Protein AF-A0A2E4EIF8-F1 (afdb_monomer)

Radius of gyration: 21.1 Å; Cα contacts (8 Å, |Δi|>4): 215; chains: 1; bounding box: 51×28×59 Å

Foldseek 3Di:
DDDDDDLVQLVQVLVQLLVVLVVVLVVLVVVLVVLVVVLVVVVVPDDDDPCPVVVVVSVVVNVVSVVVNVLSVVLNVQSVVADSNDFDQFQDASKWWDKPVAIEGETGQPAWDADPNGTYGYHYCPDPVNVQRGGHGAQDWGDDPNDIIGTHDMD

Structure (mmCIF, N/CA/C/O backbone):
data_AF-A0A2E4EIF8-F1
#
_entry.id   AF-A0A2E4EIF8-F1
#
loop_
_atom_site.group_PDB
_atom_site.id
_atom_site.type_symbol
_atom_site.label_atom_id
_atom_site.label_alt_id
_atom_site.label_comp_id
_atom_site.label_asym_id
_atom_site.label_entity_id
_atom_site.label_seq_id
_atom_site.pdbx_PDB_ins_code
_atom_site.Cartn_x
_atom_site.Cartn_y
_atom_site.Cartn_z
_atom_site.occupancy
_atom_site.B_iso_or_equiv
_atom_site.auth_seq_id
_atom_site.auth_comp_id
_atom_site.auth_asym_id
_atom_site.auth_atom_id
_atom_site.pdbx_PDB_model_num
ATOM 1 N N . MET A 1 1 ? -19.339 -16.399 13.659 1.00 40.34 1 MET A N 1
ATOM 2 C CA . MET A 1 1 ? -18.004 -16.082 14.209 1.00 40.34 1 MET A CA 1
ATOM 3 C C . MET A 1 1 ? -17.639 -14.687 13.743 1.00 40.34 1 MET A C 1
ATOM 5 O O . MET A 1 1 ? -17.524 -14.479 12.543 1.00 40.34 1 MET A O 1
ATOM 9 N N . SER A 1 2 ? -17.566 -13.729 14.661 1.00 62.19 2 SER A N 1
ATOM 10 C CA . SER A 1 2 ? -17.266 -12.331 14.341 1.00 62.19 2 SER A CA 1
ATOM 11 C C . SER A 1 2 ? -15.757 -12.181 14.141 1.00 62.19 2 SER A C 1
ATOM 13 O O . SER A 1 2 ? -14.987 -12.456 15.057 1.00 62.19 2 SER A O 1
ATOM 15 N N . PHE A 1 3 ? -15.328 -11.811 12.935 1.00 74.81 3 PHE A N 1
ATOM 16 C CA . PHE A 1 3 ? -13.931 -11.486 12.646 1.00 74.81 3 PHE A CA 1
ATOM 17 C C . PHE A 1 3 ? -13.543 -10.196 13.385 1.00 74.81 3 PHE A C 1
ATOM 19 O O . PHE A 1 3 ? -14.230 -9.188 13.230 1.00 74.81 3 PHE A O 1
ATOM 26 N N . SER A 1 4 ? -12.456 -10.231 14.160 1.00 83.00 4 SER A N 1
ATOM 27 C CA . SER A 1 4 ? -11.922 -9.082 14.902 1.00 83.00 4 SER A CA 1
ATOM 28 C C . SER A 1 4 ? -10.443 -8.870 14.583 1.00 83.00 4 SER A C 1
ATOM 30 O O . SER A 1 4 ? -9.716 -9.815 14.256 1.00 83.00 4 SER A O 1
ATO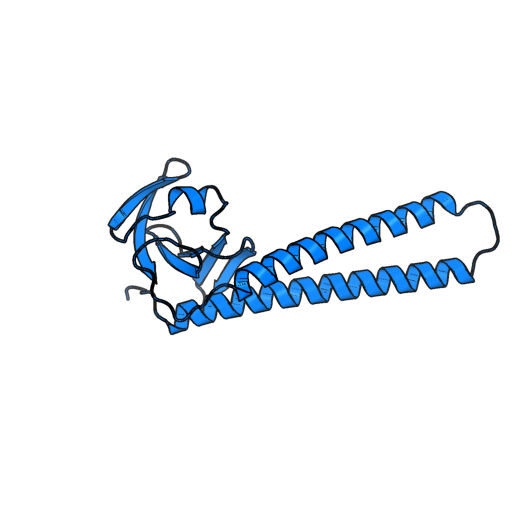M 32 N N . LEU A 1 5 ? -9.999 -7.616 14.651 1.00 89.25 5 LEU A N 1
ATOM 33 C CA . LEU A 1 5 ? -8.626 -7.228 14.365 1.00 89.25 5 LEU A CA 1
ATOM 34 C C . LEU A 1 5 ? -7.681 -7.622 15.509 1.00 89.25 5 LEU A C 1
ATOM 36 O O . LEU A 1 5 ? -7.907 -7.313 16.675 1.00 89.25 5 LEU A O 1
ATOM 40 N N . SER A 1 6 ? -6.557 -8.254 15.163 1.00 92.00 6 SER A N 1
ATOM 41 C CA . SER A 1 6 ? -5.495 -8.625 16.109 1.00 92.00 6 SER A CA 1
ATOM 42 C C . SER A 1 6 ? -4.147 -8.023 15.714 1.00 92.00 6 SER A C 1
ATOM 44 O O . SER A 1 6 ? -3.924 -7.670 14.553 1.00 92.00 6 SER A O 1
ATOM 46 N N . ALA A 1 7 ? -3.228 -7.931 16.683 1.00 91.56 7 ALA A N 1
ATOM 47 C CA . ALA A 1 7 ? -1.854 -7.474 16.451 1.00 91.56 7 ALA A CA 1
ATOM 48 C C . ALA A 1 7 ? -1.151 -8.337 15.390 1.00 91.56 7 ALA A C 1
ATOM 50 O O . ALA A 1 7 ? -0.546 -7.821 14.452 1.00 91.56 7 ALA A O 1
ATOM 51 N N . ASP A 1 8 ? -1.300 -9.660 15.500 1.00 93.62 8 ASP A N 1
ATOM 52 C CA . ASP A 1 8 ? -0.727 -10.619 14.558 1.00 93.62 8 ASP A CA 1
ATOM 53 C C . ASP A 1 8 ? -1.290 -10.460 13.151 1.00 93.62 8 ASP A C 1
ATOM 55 O O . ASP A 1 8 ? -0.550 -10.556 12.171 1.00 93.62 8 ASP A O 1
ATOM 59 N N . PHE A 1 9 ? -2.595 -10.203 13.032 1.00 94.94 9 PHE A N 1
ATOM 60 C CA . PHE A 1 9 ? -3.212 -9.982 11.731 1.00 94.94 9 PHE A CA 1
ATOM 61 C C . PHE A 1 9 ? -2.715 -8.683 11.088 1.00 94.94 9 PHE A C 1
ATOM 63 O O . PHE A 1 9 ? -2.299 -8.699 9.933 1.00 94.94 9 PHE A O 1
ATOM 70 N N . LYS A 1 10 ? -2.642 -7.583 11.847 1.00 95.44 10 LYS A N 1
ATOM 71 C CA . LYS A 1 10 ? -2.038 -6.324 11.383 1.00 95.44 10 LYS A CA 1
ATOM 72 C C . LYS A 1 10 ? -0.594 -6.516 10.920 1.00 95.44 10 LYS A C 1
ATOM 74 O O . LYS A 1 10 ? -0.224 -6.035 9.852 1.00 95.44 10 LYS A O 1
ATOM 79 N N . LYS A 1 11 ? 0.205 -7.275 11.671 1.00 95.69 11 LYS A N 1
ATOM 80 C CA . LYS A 1 11 ? 1.584 -7.607 11.293 1.00 95.69 11 LYS A CA 1
ATOM 81 C C . LYS A 1 11 ? 1.654 -8.430 10.002 1.00 95.69 11 LYS A C 1
ATOM 83 O O . LYS A 1 11 ? 2.525 -8.187 9.176 1.00 95.69 11 LYS A O 1
ATOM 88 N N . GLN A 1 12 ? 0.732 -9.369 9.792 1.00 96.31 12 GLN A N 1
ATOM 89 C CA . GLN A 1 12 ? 0.645 -10.128 8.536 1.00 96.31 12 GLN A CA 1
ATOM 90 C C . GLN A 1 12 ? 0.270 -9.237 7.352 1.00 96.31 12 GLN A C 1
ATOM 92 O O . GLN A 1 12 ? 0.860 -9.380 6.284 1.00 96.31 12 GLN A O 1
ATOM 97 N N . VAL A 1 13 ? -0.663 -8.300 7.542 1.00 97.00 13 VAL A N 1
ATOM 98 C CA . VAL A 1 13 ? -1.020 -7.302 6.524 1.00 97.00 13 VAL A CA 1
ATOM 99 C C . VAL A 1 13 ? 0.190 -6.444 6.170 1.00 97.00 13 VAL A C 1
ATOM 101 O O . VAL A 1 13 ? 0.546 -6.359 4.999 1.00 97.00 13 VAL A O 1
ATOM 104 N N . TYR A 1 14 ? 0.875 -5.896 7.175 1.00 97.44 14 TYR A N 1
ATOM 105 C CA . TYR A 1 14 ? 2.110 -5.133 6.995 1.00 97.44 14 TYR A CA 1
ATOM 106 C C . TYR A 1 14 ? 3.168 -5.925 6.212 1.00 97.44 14 TYR A C 1
ATOM 108 O O . TYR A 1 14 ? 3.653 -5.457 5.186 1.00 97.44 14 TYR A O 1
ATOM 116 N N . ASN A 1 15 ? 3.469 -7.157 6.635 1.00 96.94 15 ASN A N 1
ATOM 117 C CA . ASN A 1 15 ? 4.459 -8.003 5.965 1.00 96.94 15 ASN A CA 1
ATOM 118 C C . ASN A 1 15 ? 4.061 -8.318 4.517 1.00 96.94 15 ASN A C 1
ATOM 120 O O . ASN A 1 15 ? 4.917 -8.347 3.638 1.00 96.94 15 ASN A O 1
ATOM 124 N N . THR A 1 16 ? 2.767 -8.527 4.261 1.00 97.50 16 THR A N 1
ATOM 125 C CA . THR A 1 16 ? 2.261 -8.754 2.902 1.00 97.50 16 THR A CA 1
ATOM 126 C C . THR A 1 16 ? 2.456 -7.509 2.039 1.00 97.50 16 THR A C 1
ATOM 128 O O . THR A 1 16 ? 2.910 -7.629 0.906 1.00 97.50 16 THR A O 1
ATOM 131 N N . CYS A 1 17 ? 2.192 -6.308 2.568 1.00 97.25 17 CYS A N 1
ATOM 132 C CA . CYS A 1 17 ? 2.490 -5.054 1.871 1.00 97.25 17 CYS A CA 1
ATOM 133 C C . CYS A 1 17 ? 3.981 -4.944 1.520 1.00 97.25 17 CYS A C 1
ATOM 135 O O . CYS A 1 17 ? 4.306 -4.639 0.373 1.00 97.25 17 CYS A O 1
ATOM 137 N N . CYS A 1 18 ? 4.876 -5.223 2.476 1.00 97.12 18 CYS A N 1
ATOM 138 C CA . CYS A 1 18 ? 6.322 -5.218 2.237 1.00 97.12 18 CYS A CA 1
ATOM 139 C C . CYS A 1 18 ? 6.709 -6.200 1.127 1.00 97.12 18 CYS A C 1
ATOM 141 O O . CYS A 1 18 ? 7.439 -5.829 0.211 1.00 97.12 18 CYS A O 1
ATOM 143 N N . GLN A 1 19 ? 6.182 -7.427 1.171 1.00 97.31 19 GLN A N 1
ATOM 144 C CA . GLN A 1 19 ? 6.484 -8.444 0.167 1.00 97.31 19 GLN A CA 1
ATOM 145 C C . GLN A 1 19 ? 5.996 -8.030 -1.226 1.00 97.31 19 GLN A C 1
ATOM 147 O O . GLN A 1 19 ? 6.750 -8.114 -2.185 1.00 97.31 19 GLN A O 1
ATOM 152 N N . VAL A 1 20 ? 4.776 -7.495 -1.337 1.00 97.31 20 VAL A N 1
ATOM 153 C CA . VAL A 1 20 ? 4.229 -7.020 -2.619 1.00 97.31 20 VAL A CA 1
ATOM 154 C C . VAL A 1 20 ? 5.078 -5.890 -3.213 1.00 97.31 20 VAL A C 1
ATOM 156 O O . VAL A 1 20 ? 5.265 -5.845 -4.429 1.00 97.31 20 VAL A O 1
ATOM 159 N N . ILE A 1 21 ? 5.585 -4.968 -2.387 1.00 96.94 21 ILE A N 1
ATOM 160 C CA . ILE A 1 21 ? 6.485 -3.900 -2.853 1.00 96.94 21 ILE A CA 1
ATOM 161 C C . ILE A 1 21 ? 7.803 -4.499 -3.346 1.00 96.94 21 ILE A C 1
ATOM 163 O O . ILE A 1 21 ? 8.260 -4.141 -4.435 1.00 96.94 21 ILE A O 1
ATOM 167 N N . LEU A 1 22 ? 8.384 -5.421 -2.574 1.00 96.62 22 LEU A N 1
ATOM 168 C CA . LEU A 1 22 ? 9.646 -6.078 -2.900 1.00 96.62 22 LEU A CA 1
ATOM 169 C C . LEU A 1 22 ? 9.552 -6.871 -4.210 1.00 96.62 22 LEU A C 1
ATOM 171 O O . LEU A 1 22 ? 10.397 -6.700 -5.086 1.00 96.62 22 LEU A O 1
ATOM 175 N N . ASP A 1 23 ? 8.498 -7.670 -4.376 1.00 97.12 23 ASP A N 1
ATOM 176 C CA . ASP A 1 23 ? 8.272 -8.488 -5.570 1.00 97.12 23 ASP A CA 1
ATOM 177 C C . ASP A 1 23 ? 8.126 -7.610 -6.817 1.00 97.12 23 ASP A C 1
ATOM 179 O O . ASP A 1 23 ? 8.803 -7.826 -7.824 1.00 97.12 23 ASP A O 1
ATOM 183 N N . LYS A 1 24 ? 7.295 -6.559 -6.742 1.00 96.25 24 LYS A N 1
ATOM 184 C CA . LYS A 1 24 ? 7.121 -5.602 -7.848 1.00 96.25 24 LYS A CA 1
ATOM 185 C C . LYS A 1 24 ? 8.433 -4.916 -8.213 1.00 96.25 24 LYS A C 1
ATOM 187 O O . LYS A 1 24 ? 8.711 -4.714 -9.392 1.00 96.25 24 LYS A O 1
ATOM 192 N N . LYS A 1 25 ? 9.236 -4.553 -7.212 1.00 95.38 25 LYS A N 1
ATOM 193 C CA . LYS A 1 25 ? 10.524 -3.898 -7.433 1.00 95.38 25 LYS A CA 1
ATOM 194 C C . LYS A 1 25 ? 11.505 -4.843 -8.123 1.00 95.38 25 LYS A C 1
ATOM 196 O O . LYS A 1 25 ? 12.105 -4.439 -9.112 1.00 95.38 25 LYS A O 1
ATOM 201 N N . GLY A 1 26 ? 11.593 -6.093 -7.670 1.00 96.50 26 GLY A N 1
ATOM 202 C CA . GLY A 1 26 ? 12.459 -7.105 -8.276 1.00 96.50 26 GLY A CA 1
ATOM 203 C C . GLY A 1 26 ? 12.130 -7.374 -9.747 1.00 96.50 26 GLY A C 1
ATOM 204 O O . GLY A 1 26 ? 13.042 -7.480 -10.565 1.00 96.50 26 GLY A O 1
ATOM 205 N N . VAL A 1 27 ? 10.841 -7.408 -10.108 1.00 96.88 27 VAL A N 1
ATOM 206 C CA . VAL A 1 27 ? 10.409 -7.540 -11.511 1.00 96.88 27 VAL A CA 1
ATOM 207 C C . VAL A 1 27 ? 10.899 -6.358 -12.353 1.00 96.88 27 VAL A C 1
ATOM 209 O O . VAL A 1 27 ? 11.551 -6.569 -13.373 1.00 96.88 27 VAL A O 1
ATOM 212 N N . LEU A 1 28 ? 10.664 -5.118 -11.911 1.00 95.44 28 LEU A N 1
ATOM 213 C CA . LEU A 1 28 ? 11.076 -3.929 -12.668 1.00 95.44 28 LEU A CA 1
ATOM 214 C C . LEU A 1 28 ? 12.600 -3.766 -12.757 1.00 95.44 28 LEU A C 1
ATOM 216 O O . LEU A 1 28 ? 13.113 -3.295 -13.770 1.00 95.44 28 LEU A O 1
ATOM 220 N N . GLU A 1 29 ? 13.338 -4.146 -11.715 1.00 94.12 29 GLU A N 1
ATOM 221 C CA . GLU A 1 29 ? 14.805 -4.133 -11.730 1.00 94.12 29 GLU A CA 1
ATOM 222 C C . GLU A 1 29 ? 15.366 -5.173 -12.712 1.00 94.12 29 GLU A C 1
ATOM 224 O O . GLU A 1 29 ? 16.323 -4.884 -13.435 1.00 94.12 29 GLU A O 1
ATOM 229 N N . ALA A 1 30 ? 14.745 -6.354 -12.802 1.00 94.75 30 ALA A N 1
ATOM 230 C CA . ALA A 1 30 ? 15.098 -7.360 -13.799 1.00 94.75 30 ALA A CA 1
ATOM 231 C C . ALA A 1 30 ? 14.792 -6.884 -15.231 1.00 94.75 30 ALA A C 1
ATOM 233 O O . ALA A 1 30 ? 15.634 -7.038 -16.119 1.00 94.75 30 ALA A O 1
ATOM 234 N N . GLU A 1 31 ? 13.636 -6.249 -15.449 1.00 93.31 31 GLU A N 1
ATOM 235 C CA . GLU A 1 31 ? 13.277 -5.638 -16.737 1.00 93.31 31 GLU A CA 1
ATOM 236 C C . GLU A 1 31 ? 14.262 -4.534 -17.137 1.00 93.31 31 GLU A C 1
ATOM 238 O O . GLU A 1 31 ? 14.740 -4.507 -18.272 1.00 93.31 31 GLU A O 1
ATOM 243 N N . MET A 1 32 ? 14.630 -3.657 -16.199 1.00 92.31 32 MET A N 1
ATOM 244 C CA . MET A 1 32 ? 15.614 -2.601 -16.438 1.00 92.31 32 MET A CA 1
ATOM 245 C C . MET A 1 32 ? 16.975 -3.176 -16.827 1.00 92.31 32 MET A C 1
ATOM 247 O O . MET A 1 32 ? 17.587 -2.701 -17.784 1.00 92.31 32 MET A O 1
ATOM 251 N N . LYS A 1 33 ? 17.439 -4.217 -16.127 1.00 90.75 33 LYS A N 1
ATOM 252 C CA . LYS A 1 33 ? 18.694 -4.894 -16.463 1.00 90.75 33 LYS A CA 1
ATOM 253 C C . LYS A 1 33 ? 18.649 -5.492 -17.873 1.00 90.75 33 LYS A C 1
ATOM 255 O O . LYS A 1 33 ? 19.556 -5.251 -18.662 1.00 90.75 33 LYS A O 1
ATOM 260 N N . SER A 1 34 ? 17.569 -6.193 -18.217 1.00 88.50 34 SER A N 1
ATOM 261 C CA . SER A 1 34 ? 17.394 -6.782 -19.552 1.00 88.50 34 SER A CA 1
ATOM 262 C C . SER A 1 34 ? 17.357 -5.724 -20.667 1.00 88.50 34 SER A C 1
ATOM 264 O O . SER A 1 34 ? 17.961 -5.918 -21.727 1.00 88.50 34 SER A O 1
ATOM 266 N N . ALA A 1 35 ? 16.713 -4.579 -20.420 1.00 84.94 35 ALA A N 1
ATOM 267 C CA . ALA A 1 35 ? 16.673 -3.460 -21.361 1.00 84.94 35 ALA A CA 1
ATOM 268 C C . ALA A 1 35 ? 18.058 -2.821 -21.581 1.00 84.94 35 ALA A C 1
ATOM 270 O O . ALA A 1 35 ? 18.380 -2.420 -22.702 1.00 84.94 35 ALA A O 1
ATOM 271 N N . LEU A 1 36 ? 18.883 -2.736 -20.532 1.00 84.06 36 LEU A N 1
ATOM 272 C CA . LEU A 1 36 ? 20.260 -2.240 -20.619 1.00 84.06 36 LEU A CA 1
ATOM 273 C C . LEU A 1 36 ? 21.162 -3.201 -21.402 1.00 84.06 36 LEU A C 1
ATOM 275 O O . LEU A 1 36 ? 21.883 -2.762 -22.301 1.00 84.06 36 LEU A O 1
ATOM 279 N N . ASP A 1 37 ? 21.083 -4.499 -21.105 1.00 82.38 37 ASP A N 1
ATOM 280 C CA . ASP A 1 37 ? 21.890 -5.525 -21.772 1.00 82.38 37 ASP A CA 1
ATOM 281 C C . ASP A 1 37 ? 21.575 -5.572 -23.281 1.00 82.38 37 ASP A C 1
ATOM 283 O O . ASP A 1 37 ? 22.484 -5.471 -24.110 1.00 82.38 37 ASP A O 1
ATOM 287 N N . SER A 1 38 ? 20.287 -5.560 -23.648 1.00 75.69 38 SER A N 1
ATOM 288 C CA . SER A 1 38 ? 19.836 -5.544 -25.052 1.00 75.69 38 SER A CA 1
ATOM 289 C C . SER A 1 38 ? 20.292 -4.289 -25.813 1.00 75.69 38 SER A C 1
ATOM 291 O O . SER A 1 38 ? 20.687 -4.357 -26.979 1.00 75.69 38 SER A O 1
ATOM 293 N N . GLY A 1 39 ? 20.262 -3.121 -25.159 1.00 69.94 39 GLY A N 1
ATOM 294 C CA . GLY A 1 39 ? 20.727 -1.862 -25.749 1.00 69.94 39 GLY A CA 1
ATOM 295 C C . GLY A 1 39 ? 22.237 -1.845 -26.014 1.00 69.94 39 GLY A C 1
ATOM 296 O O . GLY A 1 39 ? 22.689 -1.323 -27.041 1.00 69.94 39 GLY A O 1
ATOM 297 N N . ASN A 1 40 ? 23.023 -2.458 -25.125 1.00 67.75 40 ASN A N 1
ATOM 298 C CA . ASN A 1 40 ? 24.471 -2.580 -25.281 1.00 67.75 40 ASN A CA 1
ATOM 299 C C . ASN A 1 40 ? 24.865 -3.556 -26.400 1.00 67.75 40 ASN A C 1
ATOM 301 O O . ASN A 1 40 ? 25.789 -3.264 -27.164 1.00 67.75 40 ASN A O 1
ATOM 305 N N . GLU A 1 41 ? 24.170 -4.686 -26.539 1.00 62.06 41 GLU A N 1
ATOM 306 C CA . GLU A 1 41 ? 24.419 -5.656 -27.618 1.00 62.06 41 GLU A CA 1
ATOM 307 C C . GLU A 1 41 ? 24.065 -5.095 -29.004 1.00 62.06 41 GLU A C 1
ATOM 309 O O . GLU A 1 41 ? 24.838 -5.248 -29.958 1.00 62.06 41 GLU A O 1
ATOM 314 N N . ALA A 1 42 ? 22.956 -4.353 -29.108 1.00 59.19 42 ALA A N 1
ATOM 315 C CA . ALA A 1 42 ? 22.560 -3.662 -30.338 1.00 59.19 42 ALA A CA 1
ATOM 316 C C . ALA A 1 42 ? 23.556 -2.558 -30.751 1.00 59.19 42 ALA A C 1
ATOM 318 O O . ALA A 1 42 ? 23.731 -2.286 -31.940 1.00 59.19 42 ALA A O 1
ATOM 319 N N . SER A 1 43 ? 24.235 -1.940 -29.778 1.00 58.78 43 SER A N 1
ATOM 320 C CA . SER A 1 43 ? 25.224 -0.879 -30.015 1.00 58.78 43 SER A CA 1
ATOM 321 C C . SER A 1 43 ? 26.589 -1.409 -30.472 1.00 58.78 43 SER A C 1
ATOM 323 O O . SER A 1 43 ? 27.293 -0.715 -31.200 1.00 58.78 43 SER A O 1
ATOM 325 N N . LYS A 1 44 ? 26.967 -2.639 -30.093 1.00 59.44 44 LYS A N 1
ATOM 326 C CA . LYS A 1 44 ? 28.221 -3.282 -30.541 1.00 59.44 44 LYS A CA 1
ATOM 327 C C . LYS A 1 44 ? 28.147 -3.860 -31.959 1.00 59.44 44 LYS A C 1
ATOM 329 O O . LYS A 1 44 ? 29.189 -4.078 -32.569 1.00 59.44 44 LYS A O 1
ATOM 334 N N . SER A 1 45 ? 26.941 -4.101 -32.473 1.00 52.25 45 SER A N 1
ATOM 335 C CA . SER A 1 45 ? 26.719 -4.909 -33.683 1.00 52.25 45 SER A CA 1
ATOM 336 C C . SER A 1 45 ? 26.285 -4.111 -34.921 1.00 52.25 45 SER A C 1
ATOM 338 O O . SER A 1 45 ? 25.974 -4.725 -35.937 1.00 52.25 45 SER A O 1
ATOM 340 N N . SER A 1 46 ? 26.231 -2.771 -34.875 1.00 52.50 46 SER A N 1
ATOM 341 C CA . SER A 1 46 ? 25.611 -1.989 -35.958 1.00 52.50 46 SER A CA 1
ATOM 342 C C . SER A 1 46 ? 26.414 -0.763 -36.401 1.00 52.50 46 SER A C 1
ATOM 344 O O . SER A 1 46 ? 26.545 0.227 -35.681 1.00 52.50 46 SER A O 1
ATOM 346 N N . VAL A 1 47 ? 26.922 -0.842 -37.633 1.00 55.59 47 VAL A N 1
ATOM 347 C CA . VAL A 1 47 ? 27.548 0.234 -38.410 1.00 55.59 47 VAL A CA 1
ATOM 348 C C . VAL A 1 47 ? 26.476 0.814 -39.347 1.00 55.59 47 VAL A C 1
ATOM 350 O O . VAL A 1 47 ? 26.115 0.159 -40.321 1.00 55.59 47 VAL A O 1
ATOM 353 N N . GLY A 1 48 ? 25.969 2.028 -39.084 1.00 55.19 48 GLY A N 1
ATOM 354 C CA . GLY A 1 48 ? 25.242 2.828 -40.090 1.00 55.19 48 GLY A CA 1
ATOM 355 C C . GLY A 1 48 ? 23.953 3.544 -39.643 1.00 55.19 48 GLY A C 1
ATOM 356 O O . GLY A 1 48 ? 23.005 2.926 -39.169 1.00 55.19 48 GLY A O 1
ATOM 357 N N . ASP A 1 49 ? 23.945 4.861 -39.875 1.00 55.69 49 ASP A N 1
ATOM 358 C CA . ASP A 1 49 ? 22.941 5.953 -39.848 1.00 55.69 49 ASP A CA 1
ATOM 359 C C . ASP A 1 49 ? 21.420 5.750 -39.599 1.00 55.69 49 ASP A C 1
AT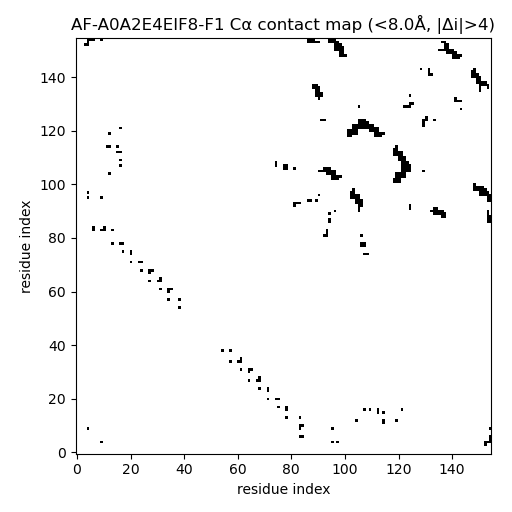OM 361 O O . ASP A 1 49 ? 20.728 6.728 -39.347 1.00 55.69 49 ASP A O 1
ATOM 365 N N . LYS A 1 50 ? 20.825 4.551 -39.590 1.00 56.28 50 LYS A N 1
ATOM 366 C CA . LYS A 1 50 ? 19.354 4.381 -39.425 1.00 56.28 50 LYS A CA 1
ATOM 367 C C . LYS A 1 50 ? 18.864 4.206 -37.973 1.00 56.28 50 LYS A C 1
ATOM 369 O O . LYS A 1 50 ? 17.728 3.802 -37.743 1.00 56.28 50 LYS A O 1
ATOM 374 N N . HIS A 1 51 ? 19.710 4.486 -36.979 1.00 58.84 51 HIS A N 1
ATOM 375 C CA . HIS A 1 51 ? 19.531 4.055 -35.579 1.00 58.84 51 HIS A CA 1
ATOM 376 C C . HIS A 1 51 ? 18.949 5.094 -34.592 1.00 58.84 51 HIS A C 1
ATOM 378 O O . HIS A 1 51 ? 18.789 4.771 -33.412 1.00 58.84 51 HIS A O 1
ATOM 384 N N . GLU A 1 52 ? 18.637 6.327 -34.999 1.00 60.34 52 GLU A N 1
ATOM 385 C CA . GLU A 1 52 ? 18.165 7.357 -34.050 1.00 60.34 52 GLU A CA 1
ATOM 386 C C . GLU A 1 52 ? 16.834 7.002 -33.369 1.00 60.34 52 GLU A C 1
ATOM 388 O O . GLU A 1 52 ? 16.708 7.159 -32.154 1.00 60.34 52 GLU A O 1
ATOM 393 N N . THR A 1 53 ? 15.873 6.427 -34.095 1.00 66.88 53 THR A N 1
ATOM 394 C CA . THR A 1 53 ? 14.550 6.101 -33.535 1.00 66.88 53 THR A CA 1
ATOM 395 C C . THR A 1 53 ? 14.594 4.924 -32.555 1.00 66.88 53 THR A C 1
ATOM 397 O O . THR A 1 53 ? 13.946 4.964 -31.512 1.00 66.88 53 THR A O 1
ATOM 400 N N . GLY A 1 54 ? 15.392 3.887 -32.840 1.00 66.69 54 GLY A N 1
ATOM 401 C CA . GLY A 1 54 ? 15.513 2.709 -31.969 1.00 66.69 54 GLY A CA 1
ATOM 402 C C . GLY A 1 54 ? 16.187 3.023 -30.630 1.00 66.69 54 GLY A C 1
ATOM 403 O O . GLY A 1 54 ? 15.741 2.555 -29.583 1.00 66.69 54 GLY A O 1
ATOM 404 N N . ARG A 1 55 ? 17.217 3.882 -30.644 1.00 73.50 55 ARG A N 1
ATOM 405 C CA . ARG A 1 55 ? 17.880 4.354 -29.418 1.00 73.50 55 ARG A CA 1
ATOM 406 C C . ARG A 1 55 ? 16.970 5.248 -28.578 1.00 73.50 55 ARG A C 1
ATOM 408 O O . ARG A 1 55 ? 16.916 5.064 -27.365 1.00 73.50 55 ARG A O 1
ATOM 415 N N . ALA A 1 56 ? 16.222 6.152 -29.212 1.00 78.25 56 ALA A N 1
ATOM 416 C CA . ALA A 1 56 ? 15.260 7.005 -28.516 1.00 78.25 56 ALA A CA 1
ATOM 417 C C . ALA A 1 56 ? 14.163 6.177 -27.817 1.00 78.25 56 ALA A C 1
ATOM 419 O O . ALA A 1 56 ? 13.837 6.428 -26.659 1.00 78.25 56 ALA A O 1
ATOM 420 N N . MET A 1 57 ? 13.646 5.132 -28.474 1.00 78.00 57 MET A N 1
ATOM 421 C CA . MET A 1 57 ? 12.648 4.234 -27.878 1.00 78.00 57 MET A CA 1
ATOM 422 C C . MET A 1 57 ? 13.196 3.444 -26.680 1.00 78.00 57 MET A C 1
ATOM 424 O O . MET A 1 57 ? 12.504 3.304 -25.672 1.00 78.00 57 MET A O 1
ATOM 428 N N . ALA A 1 58 ? 14.444 2.967 -26.750 1.00 81.12 58 ALA A N 1
ATOM 429 C CA . ALA A 1 58 ? 15.092 2.283 -25.630 1.00 81.12 58 ALA A CA 1
ATOM 430 C C . ALA A 1 58 ? 15.319 3.220 -24.429 1.00 81.12 58 ALA A C 1
ATOM 432 O O . ALA A 1 58 ? 15.059 2.831 -23.291 1.00 81.12 58 ALA A O 1
ATOM 433 N N . GLN A 1 59 ? 15.735 4.468 -24.672 1.00 83.44 59 GLN A N 1
ATOM 434 C CA . GLN A 1 59 ? 15.869 5.481 -23.619 1.00 83.44 59 GLN A CA 1
ATOM 435 C C . GLN A 1 59 ? 14.524 5.795 -22.957 1.00 83.44 59 GLN A C 1
ATOM 437 O O . GLN A 1 59 ? 14.430 5.780 -21.732 1.00 83.44 59 GLN A O 1
ATOM 442 N N . LEU A 1 60 ? 13.458 5.980 -23.743 1.00 88.12 60 LEU A N 1
ATOM 443 C CA . LEU A 1 60 ? 12.111 6.199 -23.206 1.00 88.12 60 LEU A CA 1
ATOM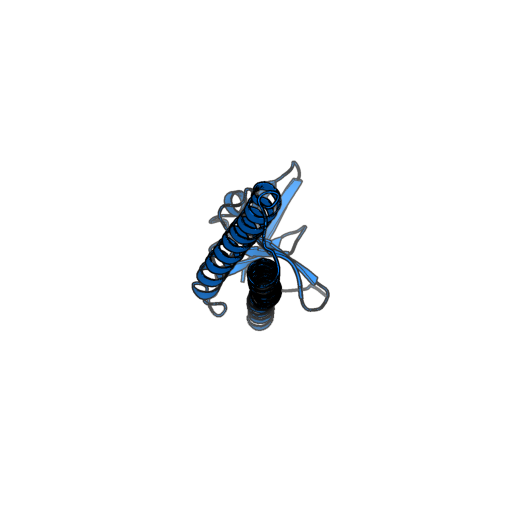 444 C C . LEU A 1 60 ? 11.633 5.024 -22.340 1.00 88.12 60 LEU A C 1
ATOM 446 O O . LEU A 1 60 ? 11.034 5.235 -21.284 1.00 88.12 60 LEU A O 1
ATOM 450 N N . ALA A 1 61 ? 11.917 3.782 -22.747 1.00 87.25 61 ALA A N 1
ATOM 451 C CA . ALA A 1 61 ? 11.607 2.605 -21.939 1.00 87.25 61 ALA A CA 1
ATOM 452 C C . ALA A 1 61 ? 12.365 2.620 -20.598 1.00 87.25 61 ALA A C 1
ATOM 454 O O . ALA A 1 61 ? 11.756 2.428 -19.544 1.00 87.25 61 ALA A O 1
ATOM 455 N N . GLN A 1 62 ? 13.667 2.926 -20.619 1.00 90.12 62 GLN A N 1
ATOM 456 C CA . GLN A 1 62 ? 14.492 3.046 -19.411 1.00 90.12 62 GLN A CA 1
ATOM 457 C C . GLN A 1 62 ? 14.005 4.164 -18.478 1.00 90.12 62 GLN A C 1
ATOM 459 O O . GLN A 1 62 ? 13.928 3.964 -17.263 1.00 90.12 62 GLN A O 1
ATOM 464 N N . GLU A 1 63 ? 13.626 5.323 -19.018 1.00 92.69 63 GLU A N 1
ATOM 465 C CA . GLU A 1 63 ? 13.054 6.423 -18.236 1.00 92.69 63 GLU A CA 1
ATOM 466 C C . GLU A 1 63 ? 11.736 6.021 -17.567 1.00 92.69 63 GLU A C 1
ATOM 468 O O . GLU A 1 63 ? 11.511 6.323 -16.392 1.00 92.69 63 GLU A O 1
ATOM 473 N N . ASN A 1 64 ? 10.864 5.311 -18.287 1.00 94.50 64 ASN A N 1
ATOM 474 C CA . ASN A 1 64 ? 9.591 4.841 -17.747 1.00 94.50 64 ASN A CA 1
ATOM 475 C C . ASN A 1 64 ? 9.786 3.797 -16.641 1.00 94.50 64 ASN A C 1
ATOM 477 O O . ASN A 1 64 ? 9.131 3.888 -15.600 1.00 94.50 64 ASN A O 1
ATOM 481 N N . LEU A 1 65 ? 10.708 2.848 -16.817 1.00 94.88 65 LEU A N 1
ATOM 482 C CA . LEU A 1 65 ? 11.077 1.888 -15.770 1.00 94.88 65 LEU A CA 1
ATOM 483 C C . LEU A 1 65 ? 11.668 2.602 -14.547 1.00 94.88 65 LEU A C 1
ATOM 485 O O . LEU A 1 65 ? 11.255 2.340 -13.418 1.00 94.88 65 LEU A O 1
ATOM 489 N N . SER A 1 66 ? 12.551 3.581 -14.761 1.00 95.00 66 SER A N 1
ATOM 490 C CA . SER A 1 66 ? 13.152 4.380 -13.682 1.00 95.00 66 SER A CA 1
ATOM 491 C C . SER A 1 66 ? 12.097 5.122 -12.862 1.00 95.00 66 SER A C 1
ATOM 493 O O . SER A 1 66 ? 12.147 5.121 -11.630 1.00 95.00 66 SER A O 1
ATOM 495 N N . LYS A 1 67 ? 11.097 5.719 -13.526 1.00 96.94 67 LYS A N 1
ATOM 496 C CA . LYS A 1 67 ? 9.970 6.390 -12.857 1.00 96.94 67 LYS A CA 1
ATOM 497 C C . LYS A 1 67 ? 9.168 5.417 -11.990 1.00 96.94 67 LYS A C 1
ATOM 499 O O . LYS A 1 67 ? 8.835 5.760 -10.856 1.00 96.94 67 LYS A O 1
ATOM 504 N N . GLN A 1 68 ? 8.891 4.211 -12.485 1.00 96.19 68 GLN A N 1
ATOM 505 C CA . GLN A 1 68 ? 8.153 3.193 -11.732 1.00 96.19 68 GLN A CA 1
ATOM 506 C C . GLN A 1 68 ? 8.948 2.671 -10.524 1.00 96.19 68 GLN A C 1
ATOM 508 O O . GLN A 1 68 ? 8.417 2.627 -9.413 1.00 96.19 68 GLN A O 1
ATOM 513 N N . ILE A 1 69 ? 10.240 2.371 -10.691 1.00 96.50 69 ILE A N 1
ATOM 514 C CA . ILE A 1 69 ? 11.124 1.963 -9.584 1.00 96.50 69 ILE A CA 1
ATOM 515 C C . ILE A 1 69 ? 11.197 3.066 -8.519 1.00 96.50 69 ILE A C 1
ATOM 517 O O . ILE A 1 69 ? 11.111 2.793 -7.321 1.00 96.50 69 ILE A O 1
ATOM 521 N N . HIS A 1 70 ? 11.291 4.332 -8.933 1.00 96.88 70 HIS A N 1
ATOM 522 C CA . HIS A 1 70 ? 11.282 5.462 -8.007 1.00 96.88 70 HIS A CA 1
ATOM 523 C C . HIS A 1 70 ? 9.971 5.560 -7.205 1.00 96.88 70 HIS A C 1
ATOM 525 O O . HIS A 1 70 ? 10.002 5.854 -6.009 1.00 96.88 70 HIS A O 1
ATOM 531 N N . GLN A 1 71 ? 8.820 5.277 -7.823 1.00 95.00 71 GLN A N 1
ATOM 532 C CA . GLN A 1 71 ? 7.537 5.211 -7.116 1.00 95.00 71 GLN A CA 1
ATOM 533 C C . GLN A 1 71 ? 7.499 4.061 -6.101 1.00 95.00 71 GLN A C 1
ATOM 535 O O . GLN A 1 71 ? 7.076 4.277 -4.966 1.00 95.00 71 GLN A O 1
ATOM 540 N N . LEU A 1 72 ? 7.991 2.870 -6.457 1.00 95.62 72 LEU A N 1
ATOM 541 C CA . LEU A 1 72 ? 8.081 1.746 -5.518 1.00 95.62 72 LEU A CA 1
ATOM 542 C C . LEU A 1 72 ? 9.014 2.049 -4.343 1.00 95.62 72 LEU A C 1
ATOM 544 O O . LEU A 1 72 ? 8.674 1.733 -3.208 1.00 95.62 72 LEU A O 1
ATOM 548 N N . ASN A 1 73 ? 10.135 2.734 -4.577 1.00 95.81 73 ASN A N 1
ATOM 549 C CA . ASN A 1 73 ? 11.027 3.170 -3.501 1.00 95.81 73 ASN A CA 1
ATOM 550 C C . ASN A 1 73 ? 10.332 4.134 -2.525 1.00 95.81 73 ASN A C 1
ATOM 552 O O . ASN A 1 73 ? 10.544 4.032 -1.320 1.00 95.81 73 ASN A O 1
ATOM 556 N N . LYS A 1 74 ? 9.460 5.027 -3.011 1.00 95.50 74 LYS A N 1
ATOM 557 C CA . LYS A 1 74 ? 8.637 5.881 -2.136 1.00 95.50 74 LYS A CA 1
ATOM 558 C C . LYS A 1 74 ? 7.646 5.067 -1.304 1.00 95.50 74 LYS A C 1
ATOM 560 O O . LYS A 1 74 ? 7.454 5.369 -0.130 1.00 95.50 74 LYS A O 1
ATOM 565 N N . LEU A 1 75 ? 7.032 4.034 -1.887 1.00 95.19 75 LEU A N 1
ATOM 566 C CA . LEU A 1 75 ? 6.156 3.125 -1.141 1.00 95.19 75 LEU A CA 1
ATOM 567 C C . LEU A 1 75 ? 6.937 2.326 -0.091 1.00 95.19 75 LEU A C 1
ATOM 569 O O . LEU A 1 75 ? 6.447 2.177 1.024 1.00 95.19 75 LEU A O 1
ATOM 573 N N . GLN A 1 76 ? 8.150 1.875 -0.420 1.00 95.75 76 GLN A N 1
ATOM 574 C CA . GLN A 1 76 ? 9.040 1.190 0.517 1.00 95.75 76 GLN A CA 1
ATOM 575 C C . GLN A 1 76 ? 9.394 2.098 1.705 1.00 95.75 76 GLN A C 1
ATOM 577 O O . GLN A 1 76 ? 9.185 1.730 2.853 1.00 95.75 76 GLN A O 1
ATOM 582 N N . GLN A 1 77 ? 9.819 3.335 1.441 1.00 95.38 77 GLN A N 1
ATOM 583 C CA . GLN A 1 77 ? 10.099 4.312 2.500 1.00 95.38 77 GLN A CA 1
ATOM 584 C C . GLN A 1 77 ? 8.871 4.590 3.380 1.00 95.38 77 GLN A C 1
ATOM 586 O O . GLN A 1 77 ? 8.991 4.717 4.598 1.00 95.38 77 GLN A O 1
ATOM 591 N N . ALA A 1 78 ? 7.682 4.6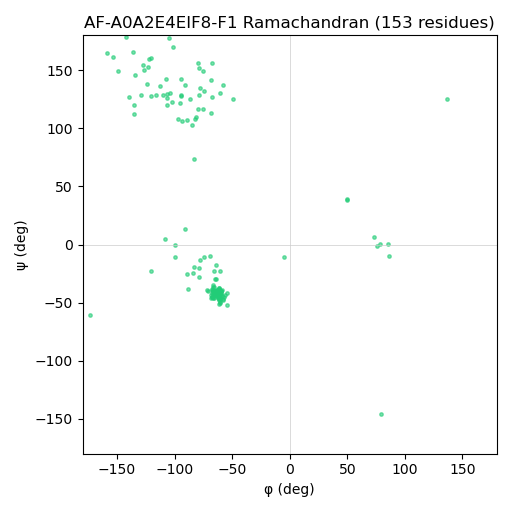71 2.777 1.00 94.31 78 ALA A N 1
ATOM 592 C CA . ALA A 1 78 ? 6.443 4.877 3.513 1.00 94.31 78 ALA A CA 1
ATOM 593 C C . ALA A 1 78 ? 6.091 3.675 4.404 1.00 94.31 78 ALA A C 1
ATOM 595 O O . ALA A 1 78 ? 5.761 3.886 5.572 1.00 94.31 78 ALA A O 1
ATOM 596 N N . ILE A 1 79 ? 6.180 2.434 3.900 1.00 95.44 79 ILE A N 1
ATOM 597 C CA . ILE A 1 79 ? 5.887 1.245 4.716 1.00 95.44 79 ILE A CA 1
ATOM 598 C C . ILE A 1 79 ? 6.925 1.081 5.832 1.00 95.44 79 ILE A C 1
ATOM 600 O O . ILE A 1 79 ? 6.535 0.837 6.965 1.00 95.44 79 ILE A O 1
ATOM 604 N N . ASP A 1 80 ? 8.208 1.334 5.566 1.00 95.19 80 ASP A N 1
ATOM 605 C CA . ASP A 1 80 ? 9.282 1.198 6.562 1.00 95.19 80 ASP A CA 1
ATOM 606 C C . ASP A 1 80 ? 9.164 2.205 7.719 1.00 95.19 80 ASP A C 1
ATOM 608 O O . ASP A 1 80 ? 9.666 1.963 8.816 1.00 95.19 80 ASP A O 1
ATOM 612 N N . SER A 1 81 ? 8.473 3.329 7.501 1.00 94.56 81 SER A N 1
ATOM 613 C CA . SER A 1 81 ? 8.182 4.308 8.556 1.00 94.56 81 SER A CA 1
ATOM 614 C C . SER A 1 81 ? 7.093 3.855 9.540 1.00 94.56 81 SER A C 1
ATOM 616 O O . SER A 1 81 ? 6.881 4.494 10.573 1.00 94.56 81 SER A O 1
ATOM 618 N N . ILE A 1 82 ? 6.387 2.763 9.234 1.00 94.62 82 ILE A N 1
ATOM 619 C CA . ILE A 1 82 ? 5.257 2.271 10.018 1.00 94.62 82 ILE A CA 1
ATOM 620 C C . ILE A 1 82 ? 5.729 1.209 11.004 1.00 94.62 82 ILE A C 1
ATOM 622 O O . ILE A 1 82 ? 6.294 0.188 10.626 1.00 94.62 82 ILE A O 1
ATOM 626 N N . ASN A 1 83 ? 5.391 1.391 12.280 1.00 93.44 83 ASN A N 1
ATOM 627 C CA . ASN A 1 83 ? 5.550 0.347 13.285 1.00 93.44 83 ASN A CA 1
ATOM 628 C C . ASN A 1 83 ? 4.238 -0.453 13.441 1.00 93.44 83 ASN A C 1
ATOM 630 O O . ASN A 1 83 ? 3.298 0.042 14.072 1.00 93.44 83 ASN A O 1
ATOM 634 N N . PRO A 1 84 ? 4.150 -1.701 12.936 1.00 91.31 84 PRO A N 1
ATOM 635 C CA . PRO A 1 84 ? 2.913 -2.483 12.967 1.00 91.31 84 PRO A CA 1
ATOM 636 C C . PRO A 1 84 ? 2.501 -2.944 14.373 1.00 91.31 84 PRO A C 1
ATOM 638 O O . PRO A 1 84 ? 1.392 -3.446 14.539 1.00 91.31 84 PRO A O 1
ATOM 641 N N . GLN A 1 85 ? 3.366 -2.787 15.381 1.00 90.75 85 GLN A N 1
ATOM 642 C CA . GLN A 1 85 ? 3.070 -3.180 16.761 1.00 90.75 85 GLN A CA 1
ATOM 643 C C . GLN A 1 85 ? 2.272 -2.123 17.529 1.00 90.75 85 GLN A C 1
ATOM 645 O O . GLN A 1 85 ? 1.646 -2.441 18.543 1.00 90.75 85 GLN A O 1
ATOM 650 N N . LEU A 1 86 ? 2.275 -0.873 17.057 1.00 90.50 86 LEU A N 1
ATOM 651 C CA . LEU A 1 86 ? 1.538 0.202 17.709 1.00 90.50 86 LEU A CA 1
ATOM 652 C C . LEU A 1 86 ? 0.029 -0.012 17.564 1.00 90.50 86 LEU A C 1
ATOM 654 O O . LEU A 1 86 ? -0.463 -0.477 16.533 1.00 90.50 86 LEU A O 1
ATOM 658 N N . THR A 1 87 ? -0.694 0.306 18.633 1.00 88.81 87 THR A N 1
ATOM 659 C CA . THR A 1 87 ? -2.156 0.390 18.639 1.00 88.81 87 THR A CA 1
ATOM 660 C C . THR A 1 87 ? -2.561 1.813 18.296 1.00 88.81 87 THR A C 1
ATOM 662 O O . THR A 1 87 ? -1.984 2.764 18.821 1.00 88.81 87 THR A O 1
ATOM 665 N N . SER A 1 88 ? -3.569 1.951 17.445 1.00 90.25 88 SER A N 1
ATOM 666 C CA . SER A 1 88 ? -4.096 3.252 17.045 1.00 90.25 88 SER A CA 1
ATOM 667 C C . SER A 1 88 ? -5.450 3.494 17.704 1.00 90.25 88 SER A C 1
ATOM 669 O O . SER A 1 88 ? -6.332 2.640 17.651 1.00 90.25 88 SER A O 1
ATOM 671 N N . LYS A 1 89 ? -5.614 4.657 18.344 1.00 91.56 89 LYS A N 1
ATOM 672 C CA . LYS A 1 89 ? -6.896 5.077 18.950 1.00 91.5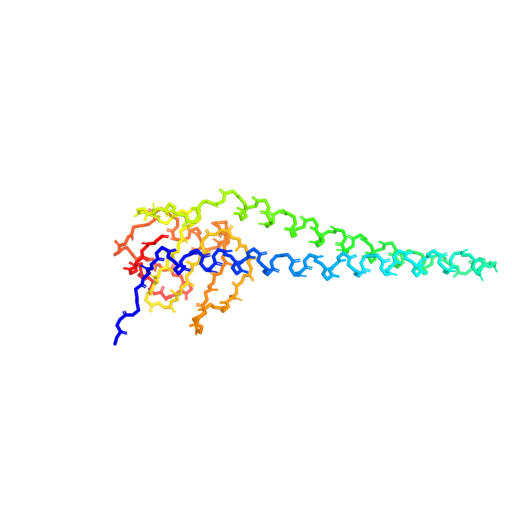6 89 LYS A CA 1
ATOM 673 C C . LYS A 1 89 ? -7.838 5.735 17.940 1.00 91.56 89 LYS A C 1
ATOM 675 O O . LYS A 1 89 ? -9.048 5.709 18.121 1.00 91.56 89 LYS A O 1
ATOM 680 N N . GLN A 1 90 ? -7.256 6.283 16.882 1.00 95.75 90 GLN A N 1
ATOM 681 C CA . GLN A 1 90 ? -7.922 6.952 15.773 1.00 95.75 90 GLN A CA 1
ATOM 682 C C . GLN A 1 90 ? -7.292 6.486 14.456 1.00 95.75 90 GLN A C 1
ATOM 684 O O . GLN A 1 90 ? -6.209 5.898 14.451 1.00 95.75 90 GLN A O 1
ATOM 689 N N . VAL A 1 91 ? -7.935 6.755 13.325 1.00 96.44 91 VAL A N 1
ATOM 690 C CA . VAL A 1 91 ? -7.368 6.428 12.014 1.00 96.44 91 VAL A CA 1
ATOM 691 C C . VAL A 1 91 ? -6.157 7.312 11.722 1.00 96.44 91 VAL A C 1
ATOM 693 O O . VAL A 1 91 ? -6.271 8.519 11.492 1.00 96.44 91 VAL A O 1
ATOM 696 N N . GLU A 1 92 ? -4.989 6.684 11.675 1.00 95.06 92 GLU A N 1
ATOM 697 C CA . GLU A 1 92 ? -3.696 7.312 11.419 1.00 95.06 92 GLU A CA 1
ATOM 698 C C . GLU A 1 92 ? -2.801 6.411 10.554 1.00 95.06 92 GLU A C 1
ATOM 700 O O . GLU A 1 92 ? -3.199 5.316 10.149 1.00 95.06 92 GLU A O 1
ATOM 705 N N . LEU A 1 93 ? -1.595 6.884 10.231 1.00 94.38 93 LEU A N 1
ATOM 706 C CA . LEU A 1 93 ? -0.629 6.095 9.471 1.00 94.38 93 LEU A CA 1
ATOM 707 C C . LEU A 1 93 ? -0.262 4.813 10.236 1.00 94.38 93 LEU A C 1
ATOM 709 O O . LEU A 1 93 ? 0.081 4.851 11.412 1.00 94.38 93 LEU A O 1
ATOM 713 N N . GLY A 1 94 ? -0.321 3.678 9.550 1.00 94.00 94 GLY A N 1
ATOM 714 C CA . GLY A 1 94 ? -0.098 2.354 10.110 1.00 94.00 94 GLY A CA 1
ATOM 715 C C . GLY A 1 94 ? -1.326 1.712 10.741 1.00 94.00 94 GLY A C 1
ATOM 716 O O . GLY A 1 94 ? -1.209 0.596 11.237 1.00 94.00 94 GLY A O 1
ATOM 717 N N . CYS A 1 95 ? -2.487 2.367 10.743 1.00 95.75 95 CYS A N 1
ATOM 718 C CA . CYS A 1 95 ? -3.708 1.817 11.321 1.00 95.75 95 CYS A CA 1
ATOM 719 C C . CYS A 1 95 ? -4.359 0.787 10.383 1.00 95.75 95 CYS A C 1
ATOM 721 O O . CYS A 1 95 ? -4.498 1.017 9.177 1.00 95.75 95 CYS A O 1
ATOM 723 N N . LEU A 1 96 ? -4.776 -0.346 10.948 1.00 96.94 96 LEU A N 1
ATOM 724 C CA . LEU A 1 96 ? -5.672 -1.290 10.297 1.00 96.94 96 LEU A CA 1
ATOM 725 C C . LEU A 1 96 ? -7.099 -0.991 10.753 1.00 96.94 96 LEU A C 1
ATOM 727 O O . LEU A 1 96 ? -7.405 -1.030 11.941 1.00 96.94 96 LEU A O 1
ATOM 731 N N . VAL A 1 97 ? -7.973 -0.707 9.800 1.00 97.06 97 VAL A N 1
ATOM 732 C CA . VAL A 1 97 ? -9.343 -0.277 10.047 1.00 97.06 97 VAL A CA 1
ATOM 733 C C . VAL A 1 97 ? -10.307 -1.310 9.497 1.00 97.06 97 VAL A C 1
ATOM 735 O O . VAL A 1 97 ? -10.231 -1.693 8.328 1.00 97.06 97 VAL A O 1
ATOM 738 N N . ARG A 1 98 ? -11.248 -1.737 10.333 1.00 96.69 98 ARG A N 1
ATOM 739 C CA . ARG A 1 98 ? -12.407 -2.511 9.902 1.00 96.69 98 ARG A CA 1
ATOM 740 C C . ARG A 1 98 ? -13.598 -1.583 9.839 1.00 96.69 98 ARG A C 1
ATOM 742 O O . ARG A 1 98 ? -13.958 -0.978 10.846 1.00 96.69 98 ARG A O 1
ATOM 749 N N . THR A 1 99 ? -14.222 -1.504 8.675 1.00 96.00 99 THR A N 1
ATOM 750 C CA . THR A 1 99 ?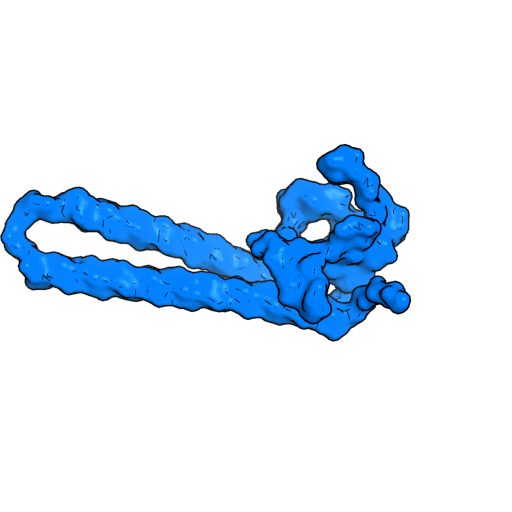 -15.504 -0.827 8.516 1.00 96.00 99 THR A CA 1
ATOM 751 C C . THR A 1 99 ? -16.634 -1.842 8.381 1.00 96.00 99 THR A C 1
ATOM 753 O O . THR A 1 99 ? -16.411 -3.056 8.360 1.00 96.00 99 THR A O 1
ATOM 756 N N . ASN A 1 100 ? -17.863 -1.347 8.286 1.00 94.62 100 ASN A N 1
ATOM 757 C CA . ASN A 1 100 ? -19.035 -2.144 7.929 1.00 94.62 100 ASN A CA 1
ATOM 758 C C . ASN A 1 100 ? -18.983 -2.737 6.510 1.00 94.62 100 ASN A C 1
ATOM 760 O O . ASN A 1 100 ? -19.728 -3.674 6.234 1.00 94.62 100 ASN A O 1
ATOM 764 N N . SER A 1 101 ? -18.127 -2.224 5.623 1.00 92.38 101 SER A N 1
ATOM 765 C CA . SER A 1 101 ? -18.079 -2.639 4.217 1.00 92.38 101 SER A CA 1
ATOM 766 C C . SER A 1 101 ? -16.736 -3.220 3.767 1.00 92.38 101 SER A C 1
ATOM 768 O O . SER A 1 101 ? -16.704 -3.958 2.784 1.00 92.38 101 SER A O 1
ATOM 770 N N . MET A 1 102 ? -15.625 -2.916 4.445 1.00 94.25 102 MET A N 1
ATOM 771 C CA . MET A 1 102 ? -14.284 -3.282 3.980 1.00 94.25 102 MET A CA 1
ATOM 772 C C . MET A 1 102 ? -13.234 -3.318 5.102 1.00 94.25 102 MET A C 1
ATOM 774 O O . MET A 1 102 ? -13.427 -2.780 6.193 1.00 94.25 102 MET A O 1
ATOM 778 N N . LEU A 1 103 ? -12.087 -3.937 4.808 1.00 96.81 103 LEU A N 1
ATOM 779 C CA . LEU A 1 103 ? -10.867 -3.828 5.608 1.00 96.81 103 LEU A CA 1
ATOM 780 C C . LEU A 1 103 ? -9.889 -2.897 4.903 1.00 96.81 103 LEU A C 1
ATOM 782 O O . LEU A 1 103 ? -9.618 -3.066 3.715 1.00 96.81 103 LEU A O 1
ATOM 786 N N . VAL A 1 104 ? -9.344 -1.933 5.635 1.00 97.38 104 VAL A N 1
ATOM 787 C CA 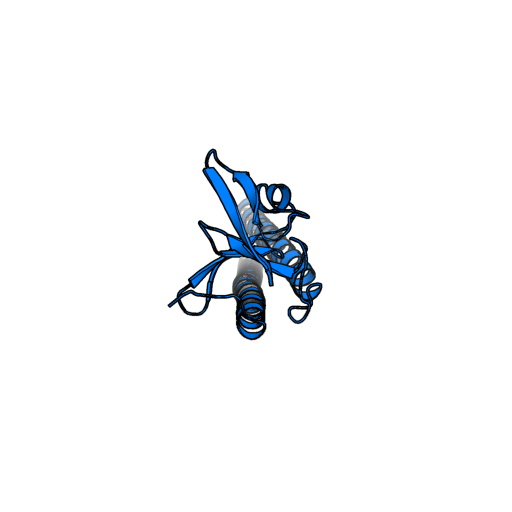. VAL A 1 104 ? -8.473 -0.892 5.089 1.00 97.38 104 VAL A CA 1
ATOM 788 C C . VAL A 1 104 ? -7.203 -0.820 5.914 1.00 97.38 104 VAL A C 1
ATOM 790 O O . VAL A 1 104 ? -7.259 -0.687 7.130 1.00 97.38 104 VAL A O 1
ATOM 793 N N . PHE A 1 105 ? -6.049 -0.874 5.263 1.00 97.69 105 PHE A N 1
ATOM 794 C CA . PHE A 1 105 ? -4.768 -0.600 5.897 1.00 97.69 105 PHE A CA 1
ATOM 795 C C . PHE A 1 105 ? -4.253 0.759 5.431 1.00 97.69 105 PHE A C 1
ATOM 797 O O . PHE A 1 105 ? -4.045 0.976 4.235 1.00 97.69 105 PHE A O 1
ATOM 804 N N . ILE A 1 106 ? -4.052 1.675 6.375 1.00 96.81 106 ILE A N 1
ATOM 805 C CA . ILE A 1 106 ? -3.576 3.024 6.088 1.00 96.81 106 ILE A CA 1
ATOM 806 C C . ILE A 1 106 ? -2.053 3.028 6.125 1.00 96.81 106 ILE A C 1
ATOM 808 O O . ILE A 1 106 ? -1.450 2.972 7.189 1.00 96.81 106 ILE A O 1
ATOM 812 N N . GLY A 1 107 ? -1.404 3.128 4.974 1.00 93.50 107 GLY A N 1
ATOM 813 C CA . GLY A 1 107 ? 0.053 3.188 4.906 1.00 93.50 107 GLY A CA 1
ATOM 814 C C . GLY A 1 107 ? 0.566 3.464 3.507 1.00 93.50 107 GLY A C 1
ATOM 815 O O . GLY A 1 107 ? 1.198 4.487 3.256 1.00 93.50 107 GLY A O 1
ATOM 816 N N . VAL A 1 108 ? 0.243 2.571 2.577 1.00 95.31 108 VAL A N 1
ATOM 817 C CA . VAL A 1 108 ? 0.791 2.569 1.217 1.00 95.31 108 VAL A CA 1
ATOM 818 C C . VAL A 1 108 ? -0.298 2.354 0.186 1.00 95.31 108 VAL A C 1
ATOM 820 O O . VAL A 1 108 ? -1.237 1.612 0.432 1.00 95.31 108 VAL A O 1
ATOM 823 N N . SER A 1 109 ? -0.163 2.973 -0.986 1.00 94.69 109 SER A N 1
ATOM 824 C CA . SER A 1 109 ? -1.114 2.831 -2.095 1.00 94.69 109 SER A CA 1
ATOM 825 C C . SER A 1 109 ? -0.829 1.573 -2.922 1.00 94.69 109 SER A C 1
ATOM 827 O O . SER A 1 109 ? -0.308 1.668 -4.032 1.00 94.69 109 SER A O 1
ATOM 829 N N . LEU A 1 110 ? -1.144 0.393 -2.383 1.00 94.94 110 LEU A N 1
ATOM 830 C CA . LEU A 1 110 ? -0.985 -0.886 -3.097 1.00 94.94 110 LEU A CA 1
ATOM 831 C C . LEU A 1 110 ? -2.288 -1.415 -3.702 1.00 94.94 110 LEU A C 1
ATOM 833 O O . LEU A 1 110 ? -2.236 -2.339 -4.513 1.00 94.94 110 LEU A O 1
ATOM 837 N N . GLY A 1 111 ? -3.426 -0.812 -3.353 1.00 94.50 111 GLY A N 1
ATOM 838 C CA . GLY A 1 111 ? -4.739 -1.285 -3.771 1.00 94.50 111 GLY A CA 1
ATOM 839 C C . GLY A 1 111 ? -5.189 -2.467 -2.919 1.00 94.50 111 GLY A C 1
ATOM 840 O O . GLY A 1 111 ? -4.904 -2.524 -1.724 1.00 94.50 111 GLY A O 1
ATOM 841 N N . GLU A 1 112 ? -5.921 -3.398 -3.520 1.00 96.31 112 GLU A N 1
ATOM 842 C CA . GLU A 1 112 ? -6.396 -4.593 -2.827 1.00 96.31 112 GLU A CA 1
ATOM 843 C C . GLU A 1 112 ? -5.284 -5.646 -2.708 1.00 96.31 112 GLU A C 1
ATOM 845 O O . GLU A 1 112 ? -4.662 -6.035 -3.697 1.00 96.31 112 GLU A O 1
ATOM 850 N N . ILE A 1 113 ? -5.065 -6.140 -1.492 1.00 96.44 113 ILE A N 1
ATOM 851 C CA . ILE A 1 113 ? -4.205 -7.286 -1.189 1.00 96.44 113 ILE A CA 1
ATOM 852 C C . ILE A 1 113 ? -5.010 -8.360 -0.458 1.00 96.44 113 ILE A C 1
ATOM 854 O O . ILE A 1 113 ? -5.979 -8.061 0.241 1.00 96.44 113 ILE A O 1
ATOM 858 N N . LYS A 1 114 ? -4.600 -9.625 -0.589 1.00 95.44 114 LYS A N 1
ATOM 859 C CA . LYS A 1 114 ? -5.251 -10.750 0.092 1.00 95.44 114 LYS A CA 1
ATOM 860 C C . LYS A 1 114 ? -4.397 -11.258 1.243 1.00 95.44 114 LYS A C 1
ATOM 862 O O . LYS A 1 114 ? -3.250 -11.638 1.037 1.00 95.44 114 LYS A O 1
ATOM 867 N N . VAL A 1 115 ? -4.975 -11.323 2.441 1.00 95.06 115 VAL A N 1
ATOM 868 C CA . VAL A 1 115 ? -4.302 -11.827 3.648 1.00 95.06 115 VAL A CA 1
ATOM 869 C C . VAL A 1 115 ? -5.255 -12.753 4.389 1.00 95.06 115 VAL A C 1
ATOM 871 O O . VAL A 1 115 ? -6.344 -12.346 4.783 1.00 95.06 115 VAL A O 1
ATOM 874 N N . LYS A 1 116 ? -4.863 -14.023 4.561 1.00 91.81 116 LYS A N 1
ATOM 875 C CA . LYS A 1 116 ? -5.695 -15.074 5.187 1.00 91.81 116 LYS A CA 1
ATOM 876 C C . LYS A 1 116 ? -7.120 -15.177 4.617 1.00 91.81 116 LYS A C 1
ATOM 878 O O . LYS A 1 116 ? -8.077 -15.375 5.354 1.00 91.81 116 LYS A O 1
ATOM 883 N N . GLY A 1 117 ? -7.263 -15.021 3.303 1.00 91.12 117 GLY A N 1
ATOM 884 C CA . GLY A 1 117 ? -8.565 -15.091 2.631 1.00 91.12 117 GLY A CA 1
ATOM 885 C C . GLY A 1 117 ? -9.428 -13.831 2.763 1.00 91.12 117 GLY A C 1
ATOM 886 O O . GLY A 1 117 ? -10.510 -13.790 2.189 1.00 91.12 117 GLY A O 1
ATOM 887 N N . HIS A 1 118 ? -8.948 -12.794 3.453 1.00 93.31 118 HIS A N 1
ATOM 888 C CA . HIS A 1 118 ? -9.595 -11.488 3.493 1.00 93.31 118 HIS A CA 1
ATOM 889 C C . HIS A 1 118 ? -8.992 -10.556 2.443 1.00 93.31 118 HIS A C 1
ATOM 891 O O . HIS A 1 118 ? -7.777 -10.563 2.235 1.00 93.31 118 HIS A O 1
ATOM 897 N N . SER A 1 119 ? -9.836 -9.733 1.827 1.00 96.31 119 SER A N 1
ATOM 898 C CA . SER A 1 119 ? -9.420 -8.608 0.988 1.00 96.31 119 SER A CA 1
ATOM 899 C C . SER A 1 119 ? -9.188 -7.372 1.855 1.00 96.31 119 SER A C 1
ATOM 901 O O . SER A 1 119 ? -10.069 -6.975 2.620 1.00 96.31 119 SER A O 1
ATOM 903 N N . ILE A 1 120 ? -7.996 -6.785 1.758 1.00 97.44 120 ILE A N 1
ATOM 904 C CA . ILE A 1 120 ? -7.594 -5.576 2.478 1.00 97.44 120 ILE A CA 1
ATOM 905 C C . ILE A 1 120 ? -7.217 -4.517 1.449 1.00 97.44 120 ILE A C 1
ATOM 907 O O . ILE A 1 120 ? -6.360 -4.747 0.600 1.00 97.44 120 ILE A O 1
ATOM 911 N N . PHE A 1 121 ? -7.804 -3.333 1.563 1.00 97.44 121 PHE A N 1
ATOM 912 C CA . PHE A 1 121 ? -7.408 -2.170 0.781 1.00 97.44 121 PHE A CA 1
ATOM 913 C C . PHE A 1 121 ? -6.242 -1.462 1.467 1.00 97.44 121 PHE A C 1
ATOM 915 O O . PHE A 1 121 ? -6.423 -0.750 2.453 1.00 97.44 121 PHE A O 1
ATOM 922 N N . ALA A 1 122 ? -5.036 -1.660 0.949 1.00 97.38 122 ALA A N 1
ATOM 923 C CA . ALA A 1 122 ? -3.863 -0.898 1.339 1.00 97.38 122 ALA A CA 1
ATOM 924 C C . ALA A 1 122 ? -3.869 0.439 0.585 1.00 97.38 122 ALA A C 1
ATOM 926 O O . ALA A 1 122 ? -3.674 0.491 -0.638 1.00 97.38 122 ALA A O 1
ATOM 927 N N . ILE A 1 123 ? -4.117 1.522 1.323 1.00 96.94 123 ILE A N 1
ATOM 928 C CA . ILE A 1 123 ? -4.201 2.882 0.786 1.00 96.94 123 ILE A CA 1
ATOM 929 C C . ILE A 1 123 ? -3.283 3.833 1.551 1.00 96.94 123 ILE A C 1
ATOM 931 O O . ILE A 1 123 ? -2.999 3.641 2.732 1.00 96.94 123 ILE A O 1
ATOM 935 N N . SER A 1 124 ? -2.847 4.912 0.905 1.00 95.12 124 SER A N 1
ATOM 936 C CA . SER A 1 124 ? -2.196 6.012 1.617 1.00 95.12 124 SER A CA 1
ATOM 937 C C . SER A 1 124 ? -3.219 6.917 2.305 1.00 95.12 124 SER A C 1
ATOM 939 O O . SER A 1 124 ? -4.364 7.057 1.860 1.00 95.12 124 SER A O 1
ATOM 941 N N . MET A 1 125 ? -2.774 7.619 3.349 1.00 94.56 125 MET A N 1
ATOM 942 C CA . MET A 1 125 ? -3.576 8.648 4.024 1.00 94.56 125 MET A CA 1
ATOM 943 C C . MET A 1 125 ? -3.980 9.804 3.086 1.00 94.56 125 MET A C 1
ATOM 945 O O . MET A 1 125 ? -4.960 10.496 3.337 1.00 94.56 125 MET A O 1
ATOM 949 N N . ALA A 1 126 ? -3.237 10.019 1.997 1.00 93.25 126 ALA A N 1
ATOM 950 C CA . ALA A 1 126 ? -3.525 11.064 1.017 1.00 93.25 126 ALA A CA 1
ATOM 951 C C . ALA A 1 126 ? -4.666 10.703 0.048 1.00 93.25 126 ALA A C 1
ATOM 953 O O . ALA A 1 126 ? -5.151 11.579 -0.663 1.00 93.25 126 ALA A O 1
ATOM 954 N N . SER A 1 127 ? -5.089 9.436 -0.004 1.00 94.56 127 SER A N 1
ATOM 955 C CA . SER A 1 127 ? -6.208 9.006 -0.849 1.00 94.56 127 SER A CA 1
ATOM 956 C C . SER A 1 127 ? -7.549 9.592 -0.370 1.00 94.56 127 SER A C 1
ATOM 958 O O . SER A 1 127 ? -7.685 9.872 0.822 1.00 94.56 127 SER A O 1
ATOM 960 N N . PRO A 1 128 ? -8.572 9.723 -1.242 1.00 94.25 128 PRO A N 1
ATOM 961 C CA . PRO A 1 128 ? -9.884 10.244 -0.845 1.00 94.25 128 PRO A CA 1
ATOM 962 C C . PRO A 1 128 ? -10.514 9.486 0.332 1.00 94.25 128 PRO A C 1
ATOM 964 O O . PRO A 1 128 ? -11.041 10.099 1.257 1.00 94.25 128 PRO A O 1
ATOM 967 N N . LEU A 1 129 ? -10.403 8.152 0.334 1.00 95.12 129 LEU A N 1
ATOM 968 C CA . LEU A 1 129 ? -10.888 7.318 1.435 1.00 95.12 129 LEU A CA 1
ATOM 969 C C . LEU A 1 129 ? -10.058 7.534 2.709 1.00 95.12 129 LEU A C 1
ATOM 971 O O . LEU A 1 129 ? -10.624 7.710 3.784 1.00 95.12 129 LEU A O 1
ATOM 975 N N . GLY A 1 130 ? -8.727 7.592 2.591 1.00 95.31 130 GLY A N 1
ATOM 976 C CA . GLY A 1 130 ? -7.842 7.881 3.721 1.00 95.31 130 GLY A CA 1
ATOM 977 C C . GLY A 1 130 ? -8.148 9.234 4.369 1.00 95.31 130 GLY A C 1
ATOM 978 O O . GLY A 1 130 ? -8.276 9.313 5.587 1.00 95.31 130 GLY A O 1
ATOM 979 N N . GLN A 1 131 ? -8.359 10.279 3.564 1.00 95.62 131 GLN A N 1
ATOM 980 C CA . GLN A 1 131 ? -8.735 11.610 4.046 1.00 95.62 131 GLN A CA 1
ATOM 981 C C . GLN A 1 131 ? -10.100 11.620 4.738 1.00 95.62 131 GLN A C 1
ATOM 983 O O . GLN A 1 131 ? -10.232 12.245 5.786 1.00 95.62 131 GLN A O 1
ATOM 988 N N . ALA A 1 132 ? -11.091 10.906 4.195 1.00 95.38 132 ALA A N 1
ATOM 989 C CA . ALA A 1 132 ? -12.416 10.798 4.804 1.00 95.38 132 ALA A CA 1
ATOM 990 C C . ALA A 1 132 ? -12.386 10.083 6.168 1.00 95.38 132 ALA A C 1
ATOM 992 O O . ALA A 1 132 ? -13.203 10.378 7.041 1.00 95.38 132 ALA A O 1
ATOM 993 N N . MET A 1 133 ? -11.439 9.159 6.355 1.00 95.69 133 MET A N 1
ATOM 994 C CA . MET A 1 133 ? -11.269 8.399 7.594 1.00 95.69 133 MET A CA 1
ATOM 995 C C . MET A 1 133 ? -10.346 9.081 8.609 1.00 95.69 133 MET A C 1
ATOM 997 O O . MET A 1 133 ? -10.461 8.809 9.800 1.00 95.69 133 MET A O 1
ATOM 1001 N N . LYS A 1 134 ? -9.426 9.941 8.161 1.00 95.69 134 LYS A N 1
ATOM 1002 C CA . LYS A 1 134 ? -8.342 10.514 8.968 1.00 95.69 134 LYS A CA 1
ATOM 1003 C C . LYS A 1 134 ? -8.837 11.102 10.294 1.00 95.69 134 LYS A C 1
ATOM 1005 O O . LYS A 1 134 ? -9.683 11.990 10.310 1.00 95.69 134 LYS A O 1
ATOM 1010 N N . GLY A 1 135 ? -8.249 10.644 11.400 1.00 96.06 135 GLY A N 1
ATOM 1011 C CA . GLY A 1 135 ? -8.538 11.136 12.751 1.00 96.06 135 GLY A CA 1
ATOM 1012 C C . GLY A 1 135 ? -9.855 10.645 13.357 1.00 96.06 135 GLY A C 1
ATOM 1013 O O . GLY A 1 135 ? -10.135 10.972 14.504 1.00 96.06 135 GLY A O 1
ATOM 1014 N N . LYS A 1 136 ? -10.648 9.847 12.633 1.00 97.25 136 LYS A N 1
ATOM 1015 C CA . LYS A 1 136 ? -11.878 9.266 13.177 1.00 97.25 136 LYS A CA 1
ATOM 1016 C C . LYS A 1 136 ? -11.583 8.116 14.131 1.00 97.25 136 LYS A C 1
ATOM 1018 O O . LYS A 1 136 ? -10.609 7.383 13.962 1.00 97.25 136 LYS A O 1
ATOM 1023 N N . ASN A 1 137 ? -12.459 7.941 15.103 1.00 97.38 137 ASN A N 1
ATOM 1024 C CA . ASN A 1 137 ? -12.409 6.911 16.126 1.00 97.38 137 ASN A CA 1
ATOM 1025 C C . ASN A 1 137 ? -13.379 5.770 15.800 1.00 97.38 137 ASN A C 1
ATOM 1027 O O . 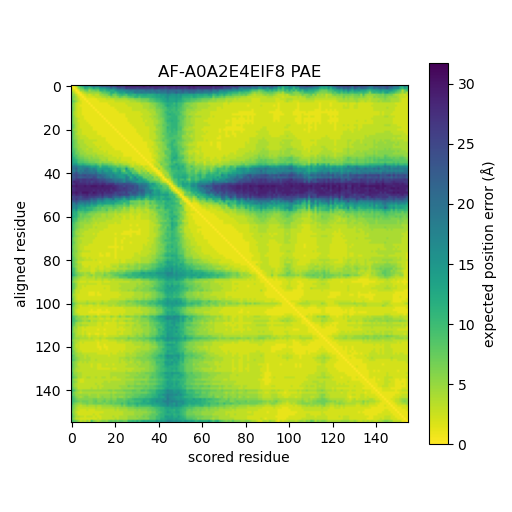ASN A 1 137 ? -14.218 5.857 14.901 1.00 97.38 137 ASN A O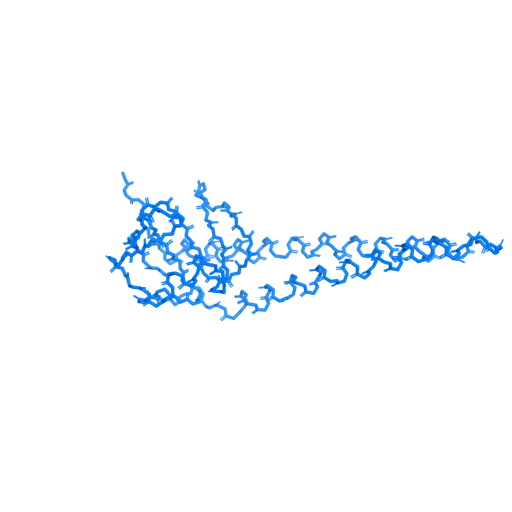 1
ATOM 1031 N N . GLN A 1 138 ? -13.269 4.682 16.556 1.00 96.62 138 GLN A N 1
ATOM 1032 C CA . GLN A 1 138 ? -14.241 3.596 16.510 1.00 96.62 138 GLN A CA 1
ATOM 1033 C C . GLN A 1 138 ? -15.656 4.106 16.850 1.00 96.62 138 GLN A C 1
ATOM 1035 O O . GLN A 1 138 ? -15.827 4.892 17.779 1.00 96.62 138 GLN A O 1
ATOM 1040 N N . GLY A 1 139 ? -16.659 3.654 16.095 1.00 96.62 139 GLY A N 1
ATOM 1041 C CA . GLY A 1 139 ? -18.061 4.073 16.193 1.00 96.62 139 GLY A CA 1
ATOM 1042 C C . GLY A 1 139 ? -18.407 5.330 15.386 1.00 96.62 139 GLY A C 1
ATOM 1043 O O . GLY A 1 139 ? -19.583 5.657 15.227 1.00 96.62 139 GLY A O 1
ATOM 1044 N N . GLU A 1 140 ? -17.417 6.043 14.843 1.00 97.25 140 GLU A N 1
ATOM 1045 C CA . GLU A 1 140 ? -17.688 7.181 13.967 1.00 97.25 140 GLU A CA 1
ATOM 1046 C C . GLU A 1 140 ? -18.063 6.739 12.550 1.00 97.25 140 GLU A C 1
ATOM 1048 O O . GLU A 1 140 ? -17.612 5.711 12.037 1.00 97.25 140 GLU A O 1
ATOM 1053 N N . HIS A 1 141 ? -18.859 7.579 11.888 1.00 95.31 141 HIS A N 1
ATOM 1054 C CA . HIS A 1 141 ? -19.318 7.363 10.524 1.00 95.31 141 HIS A CA 1
ATOM 1055 C C . HIS A 1 141 ? -18.890 8.492 9.583 1.00 95.31 141 HIS A C 1
ATOM 1057 O O . HIS A 1 141 ? -18.516 9.601 9.990 1.00 95.31 141 HIS A O 1
ATOM 1063 N N . PHE A 1 142 ? -18.916 8.191 8.290 1.00 95.00 142 PHE A N 1
ATOM 1064 C CA . PHE A 1 142 ? -18.690 9.142 7.211 1.00 95.00 142 PHE A CA 1
ATOM 1065 C C . PHE A 1 142 ? -19.393 8.690 5.934 1.00 95.00 142 PHE A C 1
ATOM 1067 O O . PHE A 1 142 ? -19.762 7.526 5.783 1.00 95.00 142 PHE A O 1
ATOM 1074 N N . LEU A 1 143 ? -19.581 9.632 5.013 1.00 93.75 143 LEU A N 1
ATOM 1075 C CA . LEU A 1 143 ? -20.072 9.341 3.674 1.00 93.75 143 LEU A CA 1
ATOM 1076 C C . LEU A 1 143 ? -18.891 9.177 2.727 1.00 93.75 143 LEU A C 1
ATOM 1078 O O . LEU A 1 143 ? -18.025 10.047 2.643 1.00 93.75 143 LEU A O 1
ATOM 1082 N N . PHE A 1 144 ? -18.884 8.077 1.987 1.00 93.19 144 PHE A N 1
ATOM 1083 C CA . PHE A 1 144 ? -17.923 7.845 0.920 1.00 93.19 144 PHE A CA 1
ATOM 1084 C C . PHE A 1 144 ? -18.634 7.204 -0.265 1.00 93.19 144 PHE A C 1
ATOM 1086 O O . PHE A 1 144 ? -19.347 6.218 -0.101 1.00 93.19 144 PHE A O 1
ATOM 1093 N N . ASN A 1 145 ? -18.488 7.795 -1.453 1.00 91.12 145 ASN A N 1
ATOM 1094 C CA . ASN A 1 145 ? -19.187 7.367 -2.671 1.00 91.12 145 ASN A CA 1
ATOM 1095 C C . ASN A 1 145 ? -20.710 7.187 -2.484 1.00 91.12 145 ASN A C 1
ATOM 1097 O O . ASN A 1 145 ? -21.303 6.248 -3.004 1.00 91.12 145 ASN A O 1
ATOM 1101 N N . GLY A 1 146 ? -21.341 8.071 -1.703 1.00 91.19 146 GLY A N 1
ATOM 1102 C CA . GLY A 1 146 ? -22.780 8.011 -1.418 1.00 91.19 146 GLY A CA 1
ATOM 1103 C C . GLY A 1 146 ? -23.207 6.896 -0.455 1.00 91.19 146 GLY A C 1
ATOM 1104 O O . GLY A 1 146 ? -24.402 6.721 -0.240 1.00 91.19 146 GLY A O 1
ATOM 1105 N N . GLN A 1 147 ? -22.267 6.157 0.142 1.00 92.44 147 GLN A N 1
ATOM 1106 C CA . GLN A 1 147 ? -22.550 5.122 1.135 1.00 92.44 147 GLN A CA 1
ATOM 1107 C C . GLN A 1 147 ? -22.136 5.558 2.540 1.00 92.44 147 GLN A C 1
ATOM 1109 O O . GLN A 1 147 ? -21.098 6.198 2.727 1.00 92.44 147 GLN A O 1
ATOM 1114 N N . HIS A 1 148 ? -22.942 5.174 3.533 1.00 94.38 148 HIS A N 1
ATOM 1115 C CA . HIS A 1 148 ? -22.597 5.318 4.944 1.00 94.38 148 HIS A CA 1
ATOM 1116 C C . HIS A 1 148 ? -21.575 4.254 5.339 1.00 94.38 148 HIS A C 1
ATOM 1118 O O . HIS A 1 148 ? -21.855 3.052 5.312 1.00 94.38 148 HIS A O 1
ATOM 1124 N N . VAL A 1 149 ? -20.394 4.718 5.728 1.00 96.44 149 VAL A N 1
ATOM 1125 C CA . VAL A 1 149 ? -19.314 3.878 6.230 1.00 96.44 149 VAL A CA 1
ATOM 1126 C C . VAL A 1 149 ? -19.148 4.141 7.717 1.00 96.44 149 VAL A C 1
ATOM 1128 O O . VAL A 1 149 ? -19.023 5.290 8.136 1.00 96.44 149 VAL A O 1
ATOM 1131 N N . GLU A 1 150 ? -19.142 3.072 8.505 1.00 97.12 150 GLU A N 1
ATOM 1132 C CA . GLU A 1 150 ? -18.918 3.106 9.950 1.00 97.12 150 GLU A CA 1
ATOM 1133 C C . GLU A 1 150 ? -17.589 2.435 10.277 1.00 97.12 150 GLU A C 1
ATOM 1135 O O . GLU A 1 150 ? -17.278 1.371 9.736 1.00 97.12 150 GLU A O 1
ATOM 1140 N N . ILE A 1 151 ? -16.809 3.042 11.169 1.00 97.25 151 ILE A N 1
ATOM 1141 C CA . ILE A 1 151 ? -15.580 2.454 11.698 1.00 97.25 151 ILE A CA 1
ATOM 1142 C C . ILE A 1 151 ? -15.945 1.500 12.829 1.00 97.25 151 ILE A C 1
ATOM 1144 O O . ILE A 1 151 ? -16.292 1.924 13.928 1.00 97.25 151 ILE A O 1
ATOM 1148 N N . LEU A 1 152 ? -15.823 0.202 12.573 1.00 96.44 152 LEU A N 1
ATOM 1149 C CA . LEU A 1 152 ? -16.201 -0.834 13.528 1.00 96.44 152 LEU A CA 1
ATOM 1150 C C . LEU A 1 152 ? -15.063 -1.203 14.473 1.00 96.44 152 LEU A C 1
ATOM 1152 O O . LEU A 1 152 ? -15.325 -1.433 15.649 1.00 96.44 152 LEU A O 1
ATOM 1156 N N . GLU A 1 153 ? -13.820 -1.261 13.984 1.00 95.56 153 GLU A N 1
ATOM 1157 C CA . GLU A 1 153 ? -12.626 -1.547 14.795 1.00 95.56 153 GLU A CA 1
ATOM 1158 C C . GLU A 1 153 ? -11.389 -0.834 14.234 1.00 95.56 153 GLU A C 1
ATOM 1160 O O . GLU A 1 153 ? -11.251 -0.661 13.019 1.00 95.56 153 GLU A O 1
ATOM 1165 N N . LEU A 1 154 ? -10.468 -0.473 15.129 1.00 95.44 154 LEU A N 1
ATOM 1166 C CA . LEU A 1 154 ? -9.159 0.101 14.818 1.00 95.44 154 LEU A CA 1
ATOM 1167 C C . LEU A 1 154 ? -8.069 -0.756 15.453 1.00 95.44 154 LEU A C 1
ATOM 1169 O O . LEU A 1 154 ? -8.211 -1.192 16.599 1.00 95.44 154 LEU A O 1
ATOM 1173 N N . ARG A 1 155 ? -6.979 -0.997 14.723 1.00 92.88 155 ARG A N 1
ATOM 1174 C CA . ARG A 1 155 ? -5.852 -1.767 15.242 1.00 92.88 155 ARG A CA 1
ATOM 1175 C C . ARG A 1 155 ? -4.490 -1.261 14.826 1.00 92.88 155 ARG A C 1
ATOM 1177 O O . ARG A 1 155 ? -4.277 -0.827 13.675 1.00 92.88 155 ARG A O 1
#

Sequence (155 aa):
MSFSLSADFKKQVYNTCCQVILDKKGVLEAEMKSALDSGNEASKSSVGDKHETGRAMAQLAQENLSKQIHQLNKLQQAIDSINPQLTSKQVELGCLVRTNSMLVFIGVSLGEIKVKGHSIFAISMASPLGQAMKGKNQGEHFLFNGQHVEILELR

Nearest PDB structures (foldseek):
  7vrc-assembly2_C  TM=9.253E-01  e=3.551E-01  Saccharomyces cerevisiae S288C
  7vrc-assembly1_A  TM=9.013E-01  e=3.551E-01  Saccharomyces cerevisiae S288C
  4ohf-assembly1_A  TM=7.838E-01  e=1.694E+00  Legionella pneumophila subsp. pneumophila str. Philadelphia 1
  1i49-assembly1_B  TM=6.375E-01  e=9.164E+00  Homo sapiens
  3na7-assembly1_A  TM=4.567E-01  e=2.794E+00  Helicobacter pylori NCTC 11638

Solvent-accessible surface area (backbone atoms only — not comparable to full-atom values): 8693 Å² total; per-residue (Å²): 135,86,88,77,90,45,66,68,55,45,38,51,49,51,52,49,52,53,48,54,49,51,53,55,44,54,54,51,52,50,50,48,50,53,55,51,53,53,52,53,55,57,62,76,73,62,91,72,94,81,52,66,66,62,52,52,53,51,50,51,51,51,52,53,49,52,54,51,52,53,52,47,52,52,44,48,56,45,48,72,72,42,61,54,84,56,77,38,81,36,40,46,85,44,19,35,37,32,40,80,86,51,37,37,34,29,46,33,77,72,44,77,44,78,54,97,89,39,70,30,37,27,30,26,57,86,37,76,68,32,53,71,43,54,68,40,39,65,76,40,70,44,78,54,97,92,37,87,43,37,30,70,41,63,49

Mean predicted aligned error: 6.29 Å

Secondary structure (DSSP, 8-state):
------HHHHHHHHHHHHHHHHHHHHHHHHHHHHHHHHHHHHHHS--SS--HHHHHHHHHHHHHHHHHHHHHHHHHHHHHT--TT---SBS-TT-EEEESS-EEEES---EEEEETTEEEEEE-TTSHHHHHHTTPBTT-EEEETTEEEEEEEE-

pLDDT: mean 89.6, std 12.21, range [40.34, 97.69]